Protein AF-A0A0F9BQY0-F1 (afdb_monomer_lite)

pLDDT: mean 94.75, std 5.02, range [74.0, 98.69]

Foldseek 3Di:
DDDDAQQKFWFADKAWAQDDDPVVVQVVGHVVRTWMKTWTQGPVGDIDIFTEPPDDSVCVVRDDGGFMKGKDWDWDDDPNDTDTGIHIYGD

InterPro domains:
  IPR002878 ChsH2, C-terminal OB-fold domain [PF01796] (2-73)
  IPR012340 Nucleic acid-binding, OB-fold [SSF50249] (1-77)

Sequence (91 aa):
EWLEMTGKGKLAAFSCIGVGTTFMVSKGYSMKKPYCFSVIKLDEGPMISGQLIGVDESKPDTISIGTPVKVSFIETELTGETRVDLGFEPI

Structure (mmCIF, N/CA/C/O backbone):
data_AF-A0A0F9BQY0-F1
#
_entry.id   AF-A0A0F9BQY0-F1
#
loop_
_atom_site.group_PDB
_atom_site.id
_atom_site.type_symbol
_atom_site.label_atom_id
_atom_site.label_alt_id
_atom_site.label_comp_id
_atom_site.label_asym_id
_atom_site.label_entity_id
_atom_site.label_seq_id
_atom_site.pdbx_PDB_ins_code
_atom_site.Cartn_x
_atom_site.Cartn_y
_atom_site.Cartn_z
_atom_site.occupancy
_atom_site.B_iso_or_equiv
_atom_site.auth_seq_id
_atom_site.auth_comp_id
_atom_site.auth_asym_id
_atom_site.auth_atom_id
_atom_site.pdbx_PDB_model_num
ATOM 1 N N . GLU A 1 1 ? -12.596 19.511 18.830 1.00 90.12 1 GLU A N 1
ATOM 2 C CA . GLU A 1 1 ? -11.523 18.875 19.617 1.00 90.12 1 GLU A CA 1
ATOM 3 C C . GLU A 1 1 ? -10.772 17.924 18.694 1.00 90.12 1 GLU A C 1
ATOM 5 O O . GLU A 1 1 ? -11.409 17.391 17.789 1.00 90.12 1 GLU A O 1
ATOM 10 N N . TRP A 1 2 ? -9.452 17.795 18.828 1.00 92.88 2 TRP A N 1
ATOM 11 C CA . TRP A 1 2 ? -8.665 16.876 17.997 1.00 92.88 2 TRP A CA 1
ATOM 12 C C . TRP A 1 2 ? -8.713 15.473 18.599 1.00 92.88 2 TRP A C 1
ATOM 14 O O . TRP A 1 2 ? -8.570 15.331 19.810 1.00 92.88 2 TRP A O 1
ATOM 24 N N . LEU A 1 3 ? -8.904 14.459 17.756 1.00 92.44 3 LEU A N 1
ATOM 25 C CA . LEU A 1 3 ? -8.885 13.053 18.148 1.00 92.44 3 LEU A CA 1
ATOM 26 C C . LEU A 1 3 ? -7.764 12.345 17.390 1.00 92.44 3 LEU A C 1
ATOM 28 O O . LEU A 1 3 ? -7.704 12.422 16.161 1.00 92.44 3 LEU A O 1
ATOM 32 N N . GLU A 1 4 ? -6.888 11.669 18.124 1.00 94.00 4 GLU A N 1
ATOM 33 C CA . GLU A 1 4 ? -5.860 10.817 17.537 1.00 94.00 4 GLU A CA 1
ATOM 34 C C . GLU A 1 4 ? -6.478 9.495 17.068 1.00 94.00 4 GLU A C 1
ATOM 36 O O . GLU A 1 4 ? -7.236 8.857 17.799 1.00 94.00 4 GLU A O 1
ATOM 41 N N . MET A 1 5 ? -6.163 9.102 15.834 1.00 95.00 5 MET A N 1
ATOM 42 C CA . MET A 1 5 ? -6.629 7.851 15.233 1.00 95.00 5 MET A CA 1
ATOM 43 C C . MET A 1 5 ? -5.586 6.753 15.454 1.00 95.00 5 MET A C 1
ATOM 45 O O . MET A 1 5 ? -4.386 7.015 15.436 1.00 95.00 5 MET A O 1
ATOM 49 N N . THR A 1 6 ? -6.025 5.504 15.576 1.00 96.12 6 THR A N 1
ATOM 50 C CA . THR A 1 6 ? -5.160 4.326 15.772 1.00 96.12 6 THR A CA 1
ATOM 51 C C . THR A 1 6 ? -4.235 4.040 14.589 1.00 96.12 6 THR A C 1
ATOM 53 O O . THR A 1 6 ? -3.282 3.270 14.722 1.00 96.12 6 THR A O 1
ATOM 56 N N . GLY A 1 7 ? -4.548 4.597 13.415 1.00 96.19 7 GLY A N 1
ATOM 57 C CA . GLY A 1 7 ? -3.851 4.315 12.164 1.00 96.19 7 GLY A CA 1
ATOM 58 C C . GLY A 1 7 ? -4.118 2.909 11.623 1.00 96.19 7 GLY A C 1
ATOM 59 O O . GLY A 1 7 ? -3.429 2.483 10.701 1.00 96.19 7 GLY A O 1
ATOM 60 N N . LYS A 1 8 ? -5.087 2.173 12.176 1.00 98.25 8 LYS A N 1
ATOM 61 C CA . LYS A 1 8 ? -5.479 0.838 11.715 1.00 98.25 8 LYS A CA 1
ATOM 62 C C . LYS A 1 8 ? -6.756 0.901 10.895 1.00 98.25 8 LYS A C 1
ATOM 64 O O . LYS A 1 8 ? -7.577 1.803 11.051 1.00 98.25 8 LYS A O 1
ATOM 69 N N . GLY A 1 9 ? -6.914 -0.063 10.002 1.00 98.25 9 GLY A N 1
ATOM 70 C CA . GLY A 1 9 ? -8.120 -0.168 9.204 1.00 98.25 9 GLY A CA 1
ATOM 71 C C . GLY A 1 9 ? -8.097 -1.348 8.256 1.00 98.25 9 GLY A C 1
ATOM 72 O O . GLY A 1 9 ? -7.314 -2.290 8.396 1.00 98.25 9 GLY A O 1
ATOM 73 N N . LYS A 1 10 ? -8.970 -1.281 7.256 1.00 98.69 10 LYS A N 1
ATOM 74 C CA . LYS A 1 10 ? -9.096 -2.294 6.209 1.00 98.69 10 LYS A CA 1
ATOM 75 C C . LYS A 1 10 ? -9.004 -1.666 4.832 1.00 98.69 10 LYS A C 1
ATOM 77 O O . LYS A 1 10 ? -9.565 -0.595 4.588 1.00 98.69 10 LYS A O 1
ATOM 82 N N . LEU A 1 11 ? -8.350 -2.375 3.918 1.00 98.62 11 LEU A N 1
ATOM 83 C CA . LEU A 1 11 ? -8.283 -1.991 2.514 1.00 98.62 11 LEU A CA 1
ATOM 84 C C . LEU A 1 11 ? -9.688 -1.972 1.898 1.00 98.62 11 LEU A C 1
ATOM 86 O O . LEU A 1 11 ? -10.318 -3.019 1.780 1.00 98.62 11 LEU A O 1
ATOM 90 N N . ALA A 1 12 ? -10.190 -0.800 1.513 1.00 98.62 12 ALA A N 1
ATOM 91 C CA . ALA A 1 12 ? -11.519 -0.648 0.917 1.00 98.62 12 ALA A CA 1
ATOM 92 C C . ALA A 1 12 ? -11.472 -0.683 -0.617 1.00 98.62 12 ALA A C 1
ATOM 94 O O . ALA A 1 12 ? -12.357 -1.251 -1.251 1.00 98.62 12 ALA A O 1
ATOM 95 N N . ALA A 1 13 ? -10.433 -0.091 -1.206 1.00 98.62 13 ALA A N 1
ATOM 96 C CA . ALA A 1 13 ? -10.165 -0.105 -2.641 1.00 98.62 13 ALA A CA 1
ATOM 97 C C . ALA A 1 13 ? -8.673 0.136 -2.894 1.00 98.62 13 ALA A C 1
ATOM 99 O O . ALA A 1 13 ? -7.990 0.720 -2.050 1.00 98.62 13 ALA A O 1
ATOM 100 N N . PHE A 1 14 ? -8.172 -0.264 -4.062 1.00 98.56 14 PHE A N 1
ATOM 101 C CA . PHE A 1 14 ? -6.816 0.066 -4.490 1.00 98.56 14 PHE A CA 1
ATOM 102 C C . PHE A 1 14 ? -6.693 0.171 -6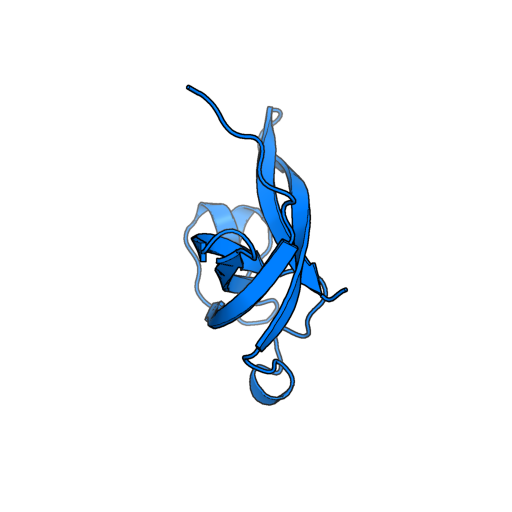.010 1.00 98.56 14 PHE A C 1
ATOM 104 O O . PHE A 1 14 ? -7.584 -0.241 -6.753 1.00 98.56 14 PHE A O 1
ATOM 111 N N . SER A 1 15 ? -5.569 0.725 -6.458 1.00 98.00 15 SER A N 1
ATOM 112 C CA . SER A 1 15 ? -5.145 0.735 -7.853 1.00 98.00 15 SER A CA 1
ATOM 113 C C . SER A 1 15 ? -3.630 0.575 -7.943 1.00 98.00 15 SER A C 1
ATOM 115 O O . SER A 1 15 ? -2.887 1.301 -7.278 1.00 98.00 15 SER A O 1
ATOM 117 N N . CYS A 1 16 ? -3.180 -0.356 -8.785 1.00 97.88 16 CYS A N 1
ATOM 118 C CA . CYS A 1 16 ? -1.777 -0.522 -9.154 1.00 97.88 16 CYS A CA 1
ATOM 119 C C . CYS A 1 16 ? -1.478 0.339 -10.386 1.00 97.88 16 CYS A C 1
ATOM 121 O O . CYS A 1 16 ? -2.029 0.131 -11.468 1.00 97.88 16 CYS A O 1
ATOM 123 N N . ILE A 1 17 ? -0.612 1.330 -10.217 1.00 97.62 17 ILE A N 1
ATOM 124 C CA . ILE A 1 17 ? -0.372 2.401 -11.176 1.00 97.62 17 ILE A CA 1
ATOM 125 C C . ILE A 1 17 ? 1.012 2.209 -11.799 1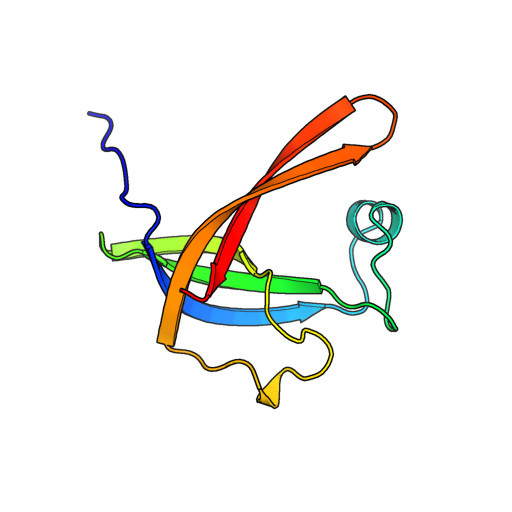.00 97.62 17 ILE A C 1
ATOM 127 O O . ILE A 1 1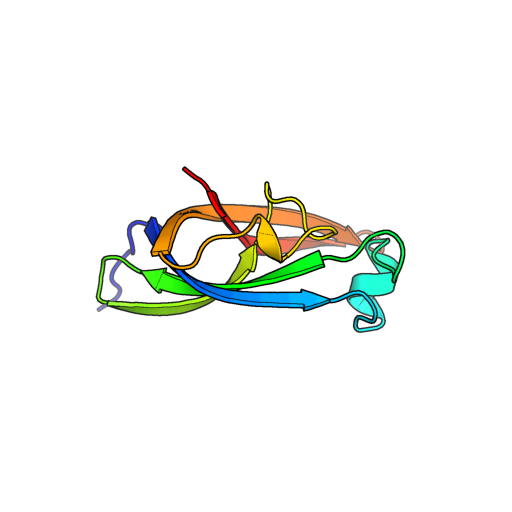7 ? 2.042 2.407 -11.155 1.00 97.62 17 ILE A O 1
ATOM 131 N N . GLY A 1 18 ? 1.030 1.830 -13.079 1.00 96.31 18 GLY A N 1
ATOM 132 C CA . GLY A 1 18 ? 2.259 1.713 -13.874 1.00 96.31 18 GLY A CA 1
ATOM 133 C C . GLY A 1 18 ? 2.680 3.012 -14.572 1.00 96.31 18 GLY A C 1
ATOM 134 O O . GLY A 1 18 ? 3.850 3.184 -14.901 1.00 96.31 18 GLY A O 1
ATOM 135 N N . VAL A 1 19 ? 1.747 3.942 -14.795 1.00 95.81 19 VAL A N 1
ATOM 136 C CA . VAL A 1 19 ? 2.017 5.249 -15.414 1.00 95.81 19 VAL A CA 1
ATOM 137 C C . VAL A 1 19 ? 1.601 6.335 -14.430 1.00 95.81 19 VAL A C 1
ATOM 139 O O . VAL A 1 19 ? 0.426 6.672 -14.318 1.00 95.81 19 VAL A O 1
ATOM 142 N N . GLY A 1 20 ? 2.575 6.811 -13.657 1.00 93.38 20 GLY A N 1
ATOM 143 C CA . GLY A 1 20 ? 2.366 7.790 -12.595 1.00 93.38 20 GLY A CA 1
ATOM 144 C C . GLY A 1 20 ? 2.624 9.233 -13.020 1.00 93.38 20 GLY A C 1
ATOM 145 O O . GLY A 1 20 ? 3.024 9.524 -14.146 1.00 93.38 20 GLY A O 1
ATOM 146 N N . THR A 1 21 ? 2.434 10.145 -12.069 1.00 92.44 21 THR A N 1
ATOM 147 C CA . THR A 1 21 ? 2.843 11.548 -12.209 1.00 92.44 21 THR A CA 1
ATOM 148 C C . THR A 1 21 ? 4.366 11.670 -12.299 1.00 92.44 21 THR A C 1
ATOM 150 O O . THR A 1 21 ? 5.095 10.777 -11.863 1.00 92.44 21 THR A O 1
ATOM 153 N N . THR A 1 22 ? 4.865 12.808 -12.788 1.00 92.88 22 THR A N 1
ATOM 154 C CA . THR A 1 22 ? 6.310 13.084 -12.885 1.00 92.88 22 THR A CA 1
ATOM 155 C C . THR A 1 22 ? 7.032 12.853 -11.556 1.00 92.88 22 THR A C 1
ATOM 157 O O . THR A 1 22 ? 8.093 12.245 -11.537 1.00 92.88 22 THR A O 1
ATOM 160 N N . PHE A 1 23 ? 6.416 13.249 -10.438 1.00 89.50 23 PHE A N 1
ATOM 161 C CA . PHE A 1 23 ? 6.952 13.034 -9.093 1.00 89.50 23 PHE A CA 1
ATOM 162 C C . PHE A 1 23 ? 7.149 11.547 -8.762 1.00 89.50 23 PHE A C 1
ATOM 164 O O . PHE A 1 23 ? 8.207 11.154 -8.279 1.00 89.50 23 PHE A O 1
ATOM 171 N N . MET A 1 24 ? 6.161 10.702 -9.074 1.00 92.25 24 MET A N 1
ATOM 172 C CA . MET A 1 24 ? 6.257 9.257 -8.843 1.00 92.25 24 MET A CA 1
ATOM 173 C C . MET A 1 24 ? 7.286 8.604 -9.773 1.00 92.25 24 MET A C 1
ATOM 175 O O . MET A 1 24 ? 8.027 7.719 -9.348 1.00 92.25 24 MET A O 1
ATOM 179 N N . VAL A 1 25 ? 7.405 9.079 -11.015 1.00 93.81 25 VAL A N 1
ATOM 180 C CA . VAL A 1 25 ? 8.471 8.632 -11.924 1.00 93.81 25 VAL A CA 1
ATOM 181 C C . VAL A 1 25 ? 9.851 9.008 -11.374 1.00 93.81 25 VAL A C 1
ATOM 183 O O . VAL A 1 25 ? 10.755 8.177 -11.391 1.00 93.81 25 VAL A O 1
ATOM 186 N N . SER A 1 26 ? 10.016 10.207 -10.804 1.00 90.75 26 SER A N 1
ATOM 187 C CA . SER A 1 26 ? 11.265 10.618 -10.146 1.00 90.75 26 SER A CA 1
ATOM 188 C C . SER A 1 26 ? 11.594 9.797 -8.893 1.00 90.75 26 SER A C 1
ATOM 190 O O . SER A 1 26 ? 12.771 9.612 -8.601 1.00 90.75 26 SER A O 1
ATOM 192 N N . LYS A 1 27 ? 10.592 9.231 -8.198 1.00 88.94 27 LYS A N 1
ATOM 193 C CA . LYS A 1 27 ? 10.793 8.216 -7.138 1.00 88.94 27 LYS A CA 1
ATOM 194 C C . LYS A 1 27 ? 11.218 6.836 -7.681 1.00 88.94 27 LYS A C 1
ATOM 196 O O . LYS A 1 27 ? 11.466 5.912 -6.909 1.00 88.94 27 LYS A O 1
ATOM 201 N N . GLY A 1 28 ? 11.299 6.670 -9.002 1.00 91.56 28 GLY A N 1
ATOM 202 C CA . GLY A 1 28 ? 11.720 5.437 -9.667 1.00 91.56 28 GLY A CA 1
ATOM 203 C C . GLY A 1 28 ? 10.580 4.485 -10.038 1.00 91.56 28 GLY A C 1
ATOM 204 O O . GLY A 1 28 ? 10.855 3.333 -10.382 1.00 91.56 28 GLY A O 1
ATOM 205 N N . TYR A 1 29 ? 9.319 4.923 -9.975 1.00 95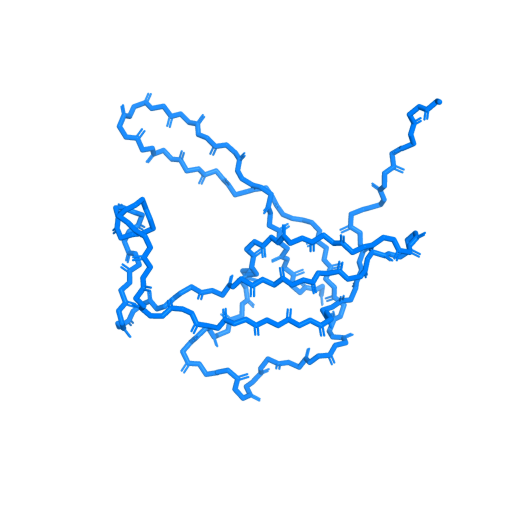.06 29 TYR A N 1
ATOM 206 C CA . TYR A 1 29 ? 8.187 4.118 -10.437 1.00 95.06 29 TYR A CA 1
ATOM 207 C C . TYR A 1 29 ? 8.035 4.161 -11.960 1.00 95.06 29 TYR A C 1
ATOM 209 O O . TYR A 1 29 ? 8.345 5.151 -12.622 1.00 95.06 29 TYR A O 1
ATOM 217 N N . SER A 1 30 ? 7.561 3.058 -12.534 1.00 96.12 30 SER A N 1
ATOM 218 C CA . SER A 1 30 ? 7.370 2.895 -13.978 1.00 96.12 30 SER A CA 1
ATOM 219 C C . SER A 1 30 ? 6.416 1.739 -14.276 1.00 96.12 30 SER A C 1
ATOM 221 O O . SER A 1 30 ? 6.017 1.007 -13.377 1.00 96.12 30 SER A O 1
ATOM 223 N N . MET A 1 31 ? 6.130 1.471 -15.552 1.00 94.81 31 MET A N 1
ATOM 224 C CA . MET A 1 31 ? 5.321 0.306 -15.936 1.00 94.81 31 MET A CA 1
ATOM 225 C C . MET A 1 31 ? 5.948 -1.032 -15.512 1.00 94.81 31 MET A C 1
ATOM 227 O O . MET A 1 31 ? 5.230 -2.006 -15.326 1.00 94.81 31 MET A O 1
ATOM 231 N N . LYS A 1 32 ? 7.280 -1.086 -15.358 1.00 95.25 32 LYS A N 1
ATOM 232 C CA . LYS A 1 32 ? 8.010 -2.278 -14.886 1.00 95.25 32 LYS A CA 1
ATOM 233 C C . LYS A 1 32 ? 8.141 -2.340 -13.362 1.00 95.25 32 LYS A C 1
ATOM 235 O O . LYS A 1 32 ? 8.512 -3.378 -12.830 1.00 95.25 32 LYS A O 1
ATOM 240 N N . LYS A 1 33 ? 7.882 -1.225 -12.681 1.00 95.81 33 LYS A N 1
ATOM 241 C CA . LYS A 1 33 ? 7.918 -1.077 -11.225 1.00 95.81 33 LYS A CA 1
ATOM 242 C C . LYS A 1 33 ? 6.726 -0.203 -10.817 1.00 95.81 33 LYS A C 1
ATOM 244 O O . LYS A 1 33 ? 6.925 0.993 -10.573 1.00 95.81 33 LYS A O 1
ATOM 249 N N . PRO A 1 34 ? 5.494 -0.741 -10.880 1.00 97.38 34 PRO A N 1
ATOM 250 C CA . PRO A 1 34 ? 4.304 0.012 -10.511 1.00 97.38 34 PRO A CA 1
ATOM 251 C C . PRO A 1 34 ? 4.314 0.341 -9.013 1.00 97.38 34 PRO A C 1
ATOM 253 O O . PRO A 1 34 ? 5.099 -0.210 -8.245 1.00 97.38 34 PRO A O 1
ATOM 256 N N . TYR A 1 35 ? 3.431 1.247 -8.605 1.00 96.75 35 TYR A N 1
ATOM 257 C CA . TYR A 1 35 ? 3.105 1.487 -7.198 1.00 96.75 35 TYR A CA 1
ATOM 258 C C . TYR A 1 35 ? 1.628 1.228 -6.951 1.00 96.75 35 TYR A C 1
ATOM 260 O O . TYR A 1 35 ? 0.827 1.290 -7.880 1.00 96.75 35 TYR A O 1
ATOM 268 N N . CYS A 1 36 ? 1.246 0.993 -5.700 1.00 97.62 36 CYS A N 1
ATOM 269 C CA . CYS A 1 36 ? -0.145 0.797 -5.327 1.00 97.62 36 CYS A CA 1
ATOM 270 C C . CYS A 1 36 ? -0.630 1.973 -4.485 1.00 97.62 36 CYS A C 1
ATOM 272 O O . CYS A 1 36 ? 0.028 2.398 -3.536 1.00 97.62 36 CYS A O 1
ATOM 274 N N . PHE A 1 37 ? -1.782 2.528 -4.848 1.00 97.19 37 PHE A N 1
ATOM 275 C CA . PHE A 1 37 ? -2.484 3.519 -4.041 1.00 97.19 37 PHE A CA 1
ATOM 276 C C . PHE A 1 37 ? -3.796 2.925 -3.556 1.00 97.19 37 PHE A C 1
ATOM 278 O O . PHE A 1 37 ? -4.441 2.164 -4.276 1.00 97.19 37 PHE A O 1
ATOM 285 N N . SER A 1 38 ? -4.193 3.271 -2.340 1.00 98.12 38 SER A N 1
ATOM 286 C CA . SER A 1 38 ? -5.318 2.648 -1.655 1.00 98.12 38 SER A CA 1
ATOM 287 C C . SER A 1 38 ? -6.264 3.664 -1.046 1.00 98.12 38 SER A C 1
ATOM 289 O O . SER A 1 38 ? -5.891 4.807 -0.789 1.00 98.12 38 SER A O 1
ATOM 291 N N . VAL A 1 39 ? -7.489 3.210 -0.804 1.00 98.50 39 VAL A N 1
ATOM 292 C CA . VAL A 1 39 ? -8.439 3.819 0.121 1.00 98.50 39 VAL A CA 1
ATOM 293 C C . VAL A 1 39 ? -8.582 2.867 1.299 1.00 98.50 39 VAL A C 1
ATOM 295 O O . VAL A 1 39 ? -8.960 1.707 1.115 1.00 98.50 39 VAL A O 1
ATOM 298 N N . ILE A 1 40 ? -8.287 3.350 2.500 1.00 98.56 40 ILE A N 1
ATOM 299 C CA . ILE A 1 40 ? -8.387 2.595 3.746 1.00 98.56 40 ILE A CA 1
ATOM 300 C C . ILE A 1 40 ? -9.601 3.082 4.513 1.00 98.56 40 ILE A C 1
ATOM 302 O O . ILE A 1 40 ? -9.736 4.278 4.758 1.00 98.56 40 ILE A O 1
ATOM 306 N N . LYS A 1 41 ? -10.469 2.153 4.914 1.00 98.56 41 LYS A N 1
ATOM 307 C CA . LYS A 1 41 ? -11.491 2.414 5.925 1.00 98.56 41 LYS A CA 1
ATOM 308 C C . LYS A 1 41 ? -10.858 2.203 7.293 1.00 98.56 41 LYS A C 1
ATOM 310 O O . LYS A 1 41 ? -10.564 1.062 7.645 1.00 98.56 41 LYS A O 1
ATOM 315 N N . LEU A 1 42 ? -10.623 3.294 8.012 1.00 98.25 42 LEU A N 1
ATOM 316 C CA . LEU A 1 42 ? -10.061 3.264 9.357 1.00 98.25 42 LEU A CA 1
ATOM 317 C C . LEU A 1 42 ? -11.051 2.631 10.338 1.00 98.25 42 LEU A C 1
ATOM 319 O O . LEU A 1 42 ? -12.268 2.670 10.115 1.00 98.25 42 LEU A O 1
ATOM 323 N N . ASP A 1 43 ? -10.533 2.060 11.421 1.00 98.00 43 ASP A N 1
ATOM 324 C CA . ASP A 1 43 ? -11.347 1.408 12.452 1.00 98.00 43 ASP A CA 1
ATOM 325 C C . ASP A 1 43 ? -12.324 2.392 13.119 1.00 98.00 43 ASP A C 1
ATOM 327 O O . ASP A 1 43 ? -13.437 2.016 13.490 1.00 98.00 43 ASP A O 1
ATOM 331 N N . GLU A 1 44 ? -11.963 3.676 13.182 1.00 97.44 44 GLU A N 1
ATOM 332 C CA . GLU A 1 44 ? -12.812 4.754 13.693 1.00 97.44 44 GLU A CA 1
ATOM 333 C C . GLU A 1 44 ? -13.942 5.149 12.724 1.00 97.44 44 GLU A C 1
ATOM 335 O O . GLU A 1 44 ? -14.848 5.893 13.102 1.00 97.44 44 GLU A O 1
ATOM 340 N N . GLY A 1 45 ? -13.922 4.659 11.478 1.00 96.25 45 GLY A N 1
ATOM 341 C CA . GLY A 1 45 ? -14.984 4.849 10.485 1.00 96.25 45 GLY A CA 1
ATOM 342 C C . GLY A 1 45 ? -14.621 5.650 9.224 1.00 96.25 45 GLY A C 1
ATOM 343 O O . GLY A 1 45 ? -15.098 5.256 8.151 1.00 96.25 45 GLY A O 1
ATOM 344 N N . PRO A 1 46 ? -13.821 6.738 9.284 1.00 96.62 46 PRO A N 1
ATOM 345 C CA . PRO A 1 46 ? -13.448 7.515 8.103 1.00 96.62 46 PRO A CA 1
ATOM 346 C C . PRO A 1 46 ? -12.695 6.700 7.051 1.00 96.62 46 PRO A C 1
ATOM 348 O O . PRO A 1 46 ? -12.068 5.684 7.347 1.00 96.62 46 PRO A O 1
ATOM 351 N N . MET A 1 47 ? -12.719 7.191 5.812 1.00 97.75 47 MET A N 1
ATOM 352 C CA . MET A 1 47 ? -11.891 6.658 4.734 1.00 97.75 47 MET A CA 1
ATOM 353 C C . MET A 1 47 ? -10.815 7.661 4.337 1.00 97.75 47 MET A C 1
ATOM 355 O O . MET A 1 47 ? -11.100 8.848 4.187 1.00 97.75 47 MET A O 1
ATOM 359 N N . ILE A 1 48 ? -9.593 7.173 4.143 1.00 97.38 48 ILE A N 1
ATOM 360 C CA . ILE A 1 48 ? -8.436 7.981 3.754 1.00 97.38 48 ILE A CA 1
ATOM 361 C C . ILE A 1 48 ? -7.678 7.310 2.613 1.00 97.38 48 ILE A C 1
ATOM 363 O O . ILE A 1 48 ? -7.587 6.085 2.551 1.00 97.38 48 ILE A O 1
ATOM 367 N N . SER A 1 49 ? -7.144 8.116 1.698 1.00 96.94 49 SER A N 1
ATOM 368 C CA . SER A 1 49 ? -6.281 7.633 0.625 1.00 96.94 49 SER A CA 1
ATOM 369 C C . SER A 1 49 ? -4.809 7.694 1.021 1.00 96.94 49 SER A C 1
ATOM 371 O O . SER A 1 49 ? -4.365 8.717 1.540 1.00 96.94 49 SER A O 1
ATOM 373 N N . GLY A 1 50 ? -4.046 6.657 0.697 1.00 96.06 50 GLY A N 1
ATOM 374 C CA . GLY A 1 50 ? -2.602 6.615 0.924 1.00 96.06 50 GLY A CA 1
ATOM 375 C C . GLY A 1 50 ? -1.924 5.550 0.073 1.00 96.06 50 GLY A C 1
ATOM 376 O O . GLY A 1 50 ? -2.585 4.670 -0.492 1.00 96.06 50 GLY A O 1
ATOM 377 N N . GLN A 1 51 ? -0.599 5.624 -0.032 1.00 96.94 51 GLN A N 1
ATOM 378 C CA . GLN A 1 51 ? 0.164 4.592 -0.731 1.00 96.94 51 GLN A CA 1
ATOM 379 C C . GLN A 1 51 ? 0.055 3.266 0.033 1.00 96.94 51 GLN A C 1
ATOM 381 O O . GLN A 1 51 ? 0.182 3.256 1.253 1.00 96.94 51 GLN A O 1
ATOM 386 N N . LEU A 1 52 ? -0.191 2.165 -0.676 1.00 98.06 52 LEU A N 1
ATOM 387 C CA . LEU A 1 52 ? -0.158 0.821 -0.106 1.00 98.06 52 LEU A CA 1
ATOM 388 C C . LEU A 1 52 ? 1.199 0.204 -0.430 1.00 98.06 52 LEU A C 1
ATOM 390 O O . LEU A 1 52 ? 1.531 0.041 -1.603 1.00 98.06 52 LEU A O 1
ATOM 394 N N . ILE A 1 53 ? 1.970 -0.105 0.605 1.00 96.75 53 ILE A N 1
ATOM 395 C CA . ILE A 1 53 ? 3.292 -0.728 0.504 1.00 96.75 53 ILE A CA 1
ATOM 396 C C . ILE A 1 53 ? 3.258 -2.136 1.108 1.00 96.75 53 ILE A C 1
ATOM 398 O O . ILE A 1 53 ? 2.303 -2.504 1.791 1.00 96.75 53 ILE A O 1
ATOM 402 N N . GLY A 1 54 ? 4.292 -2.939 0.848 1.00 95.69 54 GLY A N 1
ATOM 403 C CA . GLY A 1 54 ? 4.368 -4.311 1.367 1.00 95.69 54 GLY A CA 1
ATOM 404 C C . GLY A 1 54 ? 3.430 -5.299 0.661 1.00 95.69 54 GLY A C 1
ATOM 405 O O . GLY A 1 54 ? 3.141 -6.363 1.201 1.00 95.69 54 GLY A O 1
ATOM 406 N N . VAL A 1 55 ? 2.957 -4.956 -0.540 1.00 96.75 55 VAL A N 1
ATOM 407 C CA . VAL A 1 55 ? 2.157 -5.818 -1.425 1.00 96.75 55 VAL A CA 1
ATOM 408 C C . VAL A 1 55 ? 2.887 -6.018 -2.754 1.00 96.75 55 VAL A C 1
ATOM 410 O O . VAL A 1 55 ? 3.803 -5.266 -3.061 1.00 96.75 55 VAL A O 1
ATOM 413 N N . ASP A 1 56 ? 2.494 -7.012 -3.554 1.00 96.38 56 ASP A N 1
ATOM 414 C CA . ASP A 1 56 ? 3.023 -7.172 -4.916 1.00 96.38 56 ASP A CA 1
ATOM 415 C C . ASP A 1 56 ? 2.195 -6.324 -5.893 1.00 96.38 56 ASP A C 1
ATOM 417 O O . ASP A 1 56 ? 1.168 -6.759 -6.421 1.00 96.38 56 ASP A O 1
ATOM 421 N N . GLU A 1 57 ? 2.630 -5.089 -6.148 1.00 95.69 57 GLU A N 1
ATOM 422 C CA . GLU A 1 57 ? 1.923 -4.160 -7.036 1.00 95.69 57 GLU A CA 1
ATOM 423 C C . GLU A 1 57 ? 1.945 -4.600 -8.507 1.00 95.69 57 GLU A C 1
ATOM 425 O O . GLU A 1 57 ? 1.203 -4.054 -9.326 1.00 95.69 57 GLU A O 1
ATOM 430 N N . SER A 1 58 ? 2.789 -5.577 -8.858 1.00 96.50 58 SER A N 1
ATOM 431 C CA . SER A 1 58 ? 2.824 -6.179 -10.192 1.00 96.50 58 SER A CA 1
ATOM 432 C C . SER A 1 58 ? 1.783 -7.287 -10.374 1.00 96.50 58 SER A C 1
ATOM 434 O O . SER A 1 58 ? 1.493 -7.663 -11.512 1.00 96.50 58 SER A O 1
ATOM 436 N N . LYS A 1 59 ? 1.179 -7.766 -9.275 1.00 96.94 59 LYS A N 1
ATOM 437 C CA . LYS A 1 59 ? 0.139 -8.805 -9.256 1.00 96.94 59 LYS A CA 1
ATOM 438 C C . LYS A 1 59 ? -1.093 -8.356 -8.458 1.00 96.94 59 LYS A C 1
ATOM 440 O O . LYS A 1 59 ? -1.307 -8.821 -7.334 1.00 96.94 59 LYS A O 1
ATOM 445 N N . PRO A 1 60 ? -1.928 -7.461 -9.024 1.00 95.88 60 PRO A N 1
ATOM 446 C CA . PRO A 1 60 ? -3.117 -6.925 -8.354 1.00 95.88 60 PRO A CA 1
ATOM 447 C C . PRO A 1 60 ? -4.082 -8.000 -7.837 1.00 95.88 60 PRO A C 1
ATOM 449 O O . PRO A 1 60 ? -4.753 -7.797 -6.833 1.00 95.88 60 PRO A O 1
ATOM 452 N N . ASP A 1 61 ? -4.139 -9.156 -8.499 1.00 97.12 61 ASP A N 1
ATOM 453 C CA . ASP A 1 61 ? -4.953 -10.316 -8.127 1.00 97.12 61 ASP A CA 1
ATOM 454 C C . ASP A 1 61 ? -4.558 -10.943 -6.779 1.00 97.12 61 ASP A C 1
ATOM 456 O O . ASP A 1 61 ? -5.369 -11.625 -6.155 1.00 97.12 61 ASP A O 1
ATOM 460 N N . THR A 1 62 ? -3.343 -10.672 -6.293 1.00 97.25 62 THR A N 1
ATOM 461 C CA . THR A 1 62 ? -2.871 -11.119 -4.973 1.00 97.25 62 THR A CA 1
ATOM 462 C C . THR A 1 62 ? -3.297 -10.183 -3.835 1.00 97.25 62 THR A C 1
ATOM 464 O O . THR A 1 62 ? -3.204 -10.551 -2.663 1.00 97.25 62 THR A O 1
ATOM 467 N N . ILE A 1 63 ? -3.799 -8.983 -4.155 1.00 97.81 63 ILE A N 1
ATOM 468 C CA . ILE A 1 63 ? -4.172 -7.953 -3.181 1.00 97.81 63 ILE A CA 1
ATOM 469 C C . ILE A 1 63 ? -5.670 -8.060 -2.879 1.00 97.81 63 ILE A C 1
ATOM 471 O O . ILE A 1 63 ? -6.526 -7.776 -3.716 1.00 97.81 63 ILE A O 1
ATOM 475 N N . SER A 1 64 ? -6.003 -8.451 -1.648 1.00 97.81 64 SER A N 1
ATOM 476 C CA . SER A 1 64 ? -7.393 -8.677 -1.238 1.00 97.81 64 SER A CA 1
ATOM 477 C C . SER A 1 64 ? -8.025 -7.446 -0.585 1.00 97.81 64 SER A C 1
ATOM 479 O O . SER A 1 64 ? -7.497 -6.888 0.379 1.00 97.81 64 SER A O 1
ATOM 481 N N . ILE A 1 65 ? -9.215 -7.057 -1.047 1.00 98.31 65 ILE A N 1
ATOM 482 C CA . ILE A 1 65 ? -10.061 -6.085 -0.339 1.00 98.31 65 ILE A CA 1
ATOM 483 C C . ILE A 1 65 ? -10.425 -6.644 1.042 1.00 98.31 65 ILE A C 1
ATOM 485 O O . ILE A 1 65 ? -10.685 -7.834 1.200 1.00 98.31 65 ILE A O 1
ATOM 489 N N . GLY A 1 66 ? -10.437 -5.783 2.055 1.00 98.25 66 GLY A N 1
ATOM 490 C CA . GLY A 1 66 ? -10.685 -6.151 3.446 1.00 98.25 66 GLY A CA 1
ATOM 491 C C . GLY A 1 66 ? -9.434 -6.549 4.232 1.00 98.25 66 GLY A C 1
ATOM 492 O O . GLY A 1 66 ? -9.547 -6.723 5.446 1.00 98.25 66 GLY A O 1
ATOM 493 N N . THR A 1 67 ? -8.267 -6.644 3.579 1.00 98.38 67 THR A N 1
ATOM 494 C CA . THR A 1 67 ? -6.972 -6.884 4.242 1.00 98.38 67 THR A CA 1
ATOM 495 C C . THR A 1 67 ? -6.764 -5.879 5.380 1.00 98.38 67 THR A C 1
ATOM 497 O O . THR A 1 67 ? -6.886 -4.672 5.130 1.00 98.38 67 THR A O 1
ATOM 500 N N . PRO A 1 68 ? -6.481 -6.340 6.614 1.00 98.56 68 PRO A N 1
ATOM 501 C CA . PRO A 1 68 ? -6.100 -5.463 7.712 1.00 98.56 68 PRO A CA 1
ATOM 502 C C . PRO A 1 68 ? -4.789 -4.748 7.400 1.00 98.56 68 PRO A C 1
ATOM 504 O O . PRO A 1 68 ? -3.819 -5.375 6.979 1.00 98.56 68 PRO A O 1
ATOM 507 N N . VAL A 1 69 ? -4.762 -3.441 7.627 1.00 98.69 69 VAL A N 1
ATOM 508 C CA . VAL A 1 69 ? -3.582 -2.604 7.409 1.00 98.69 69 VAL A CA 1
ATOM 509 C C . VAL A 1 69 ? -3.327 -1.712 8.613 1.00 98.69 69 VAL A C 1
ATOM 511 O O . VAL A 1 69 ? -4.231 -1.417 9.402 1.00 98.69 69 VAL A O 1
ATOM 514 N N . LYS A 1 70 ? -2.091 -1.241 8.722 1.00 98.25 70 LYS A N 1
ATOM 515 C CA . LYS A 1 70 ? -1.675 -0.191 9.651 1.00 98.25 70 LYS A CA 1
ATOM 516 C C . LYS A 1 70 ? -0.976 0.928 8.887 1.00 98.25 70 LYS A C 1
ATOM 518 O O . LYS A 1 70 ? -0.428 0.708 7.808 1.00 98.25 70 LYS A O 1
ATOM 523 N N . VAL A 1 71 ? -1.007 2.121 9.458 1.00 97.69 71 VAL A N 1
ATOM 524 C CA . VAL A 1 71 ? -0.318 3.301 8.947 1.00 97.69 71 VAL A CA 1
ATOM 525 C C . VAL A 1 71 ? 1.187 3.053 8.859 1.00 97.69 71 VAL A C 1
ATOM 527 O O . VAL A 1 71 ? 1.780 2.418 9.733 1.00 97.69 71 VAL A O 1
ATOM 530 N N . SER A 1 72 ? 1.797 3.579 7.805 1.00 97.12 72 SER A N 1
ATOM 531 C CA . SER A 1 72 ? 3.239 3.623 7.602 1.00 97.12 72 SER A CA 1
ATOM 532 C C . SER A 1 72 ? 3.638 5.017 7.128 1.00 97.12 72 SER A C 1
ATOM 534 O O . SER A 1 72 ? 2.897 5.669 6.390 1.00 97.12 72 SER A O 1
ATOM 536 N N . PHE A 1 73 ? 4.795 5.495 7.572 1.00 95.12 73 PHE A N 1
ATOM 537 C CA . PHE A 1 73 ? 5.323 6.806 7.206 1.00 95.12 73 PHE A CA 1
ATOM 538 C C . PHE A 1 73 ? 6.459 6.603 6.213 1.00 95.12 73 PHE A C 1
ATOM 540 O O . PHE A 1 73 ? 7.487 6.013 6.537 1.00 95.12 73 PHE A O 1
ATOM 547 N N . ILE A 1 74 ? 6.238 7.048 4.980 1.00 92.50 74 ILE A N 1
ATOM 548 C CA . ILE A 1 74 ? 7.137 6.802 3.860 1.00 92.50 74 ILE A CA 1
ATOM 549 C C . ILE A 1 74 ? 8.021 8.025 3.700 1.00 92.50 74 ILE A C 1
ATOM 551 O O . ILE A 1 74 ? 7.582 9.071 3.217 1.00 92.50 74 ILE A O 1
ATOM 555 N N . GLU A 1 75 ? 9.276 7.884 4.100 1.00 91.06 75 GLU A N 1
ATOM 556 C CA . GLU A 1 75 ? 10.278 8.917 3.894 1.00 91.06 75 GLU A CA 1
ATOM 557 C C . GLU A 1 75 ? 10.781 8.869 2.454 1.00 91.06 75 GLU A C 1
ATOM 559 O O . GLU A 1 75 ? 11.082 7.815 1.890 1.00 91.06 75 GLU A O 1
ATOM 564 N N . THR A 1 76 ? 10.835 10.027 1.814 1.00 84.75 76 THR A N 1
ATOM 565 C CA . THR A 1 76 ? 11.428 10.176 0.493 1.00 84.75 76 THR A CA 1
ATOM 566 C C . THR A 1 76 ? 12.365 11.363 0.500 1.00 84.75 76 THR A C 1
ATOM 568 O O . THR A 1 76 ? 11.940 12.492 0.735 1.00 84.75 76 THR A O 1
ATOM 571 N N . GLU A 1 77 ? 13.623 11.109 0.162 1.00 83.06 77 GLU A N 1
ATOM 572 C CA . GLU A 1 77 ? 14.570 12.160 -0.177 1.00 83.06 77 GLU A CA 1
ATOM 573 C C . GLU A 1 77 ? 14.501 12.418 -1.677 1.00 83.06 77 GLU A C 1
ATOM 575 O O . GLU A 1 77 ? 14.870 11.577 -2.502 1.00 83.06 77 GLU A O 1
ATOM 580 N N . LEU A 1 78 ? 13.998 13.592 -2.043 1.00 75.62 78 LEU A N 1
ATOM 581 C CA . LEU A 1 78 ? 13.988 14.048 -3.423 1.00 75.62 78 LEU A CA 1
ATOM 582 C C . LEU A 1 78 ? 14.585 15.448 -3.453 1.00 75.62 78 LEU A C 1
ATOM 584 O O . LEU A 1 78 ? 14.188 16.324 -2.692 1.00 75.62 78 LEU A O 1
ATOM 588 N N . THR A 1 79 ? 15.568 15.661 -4.330 1.00 74.00 79 THR A N 1
ATOM 589 C CA . THR A 1 79 ? 16.182 16.984 -4.554 1.00 74.00 79 THR A CA 1
ATOM 590 C C . THR A 1 79 ? 16.754 17.666 -3.297 1.00 74.00 79 THR A C 1
ATOM 592 O O . THR A 1 79 ? 16.823 18.888 -3.245 1.00 74.00 79 THR A O 1
ATOM 595 N N . GLY A 1 80 ? 17.198 16.890 -2.301 1.00 79.12 80 GLY A N 1
ATOM 596 C CA . GLY A 1 80 ? 17.798 17.414 -1.066 1.00 79.12 80 GLY A CA 1
ATOM 597 C C . GLY A 1 80 ? 16.799 17.833 0.019 1.00 79.12 80 GLY A C 1
ATOM 598 O O . GLY A 1 80 ? 17.224 18.379 1.032 1.00 79.12 80 GLY A O 1
ATOM 599 N N . GLU A 1 81 ? 15.502 17.569 -0.167 1.00 81.69 81 GLU A N 1
ATOM 600 C CA . GLU A 1 81 ? 14.466 17.769 0.850 1.00 81.69 81 GLU A CA 1
ATOM 601 C C . GLU A 1 81 ? 13.852 16.417 1.248 1.00 81.69 81 GLU A C 1
ATO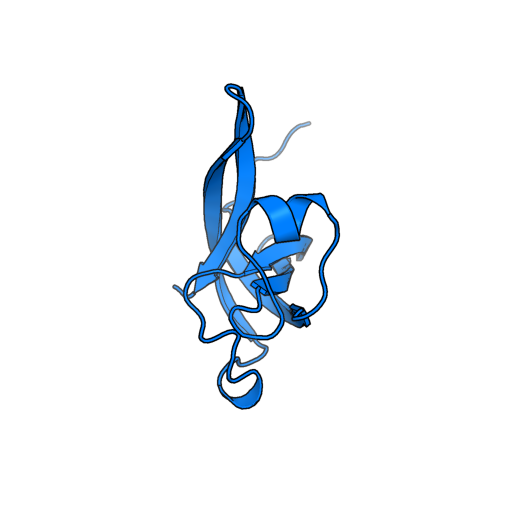M 603 O O . GLU A 1 81 ? 13.476 15.608 0.390 1.00 81.69 81 GLU A O 1
ATOM 608 N N . THR A 1 82 ? 13.764 16.165 2.556 1.00 84.06 82 THR A N 1
ATOM 609 C CA . THR A 1 82 ? 13.093 14.982 3.106 1.00 84.06 82 THR A CA 1
ATOM 610 C C . THR A 1 82 ? 11.603 15.264 3.226 1.00 84.06 82 THR A C 1
ATOM 612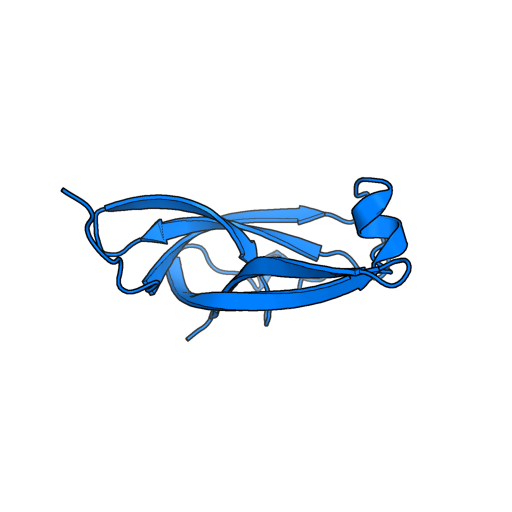 O O . THR A 1 82 ? 11.181 16.167 3.948 1.00 84.06 82 THR A O 1
ATOM 615 N N . ARG A 1 83 ? 10.791 14.457 2.546 1.00 87.19 83 ARG A N 1
ATOM 616 C CA . ARG A 1 83 ? 9.332 14.489 2.647 1.00 87.19 83 ARG A CA 1
ATOM 617 C C . ARG A 1 83 ? 8.827 13.205 3.287 1.00 87.19 83 ARG A C 1
ATOM 619 O O . ARG A 1 83 ? 9.279 12.122 2.925 1.00 87.19 83 ARG A O 1
ATOM 626 N N . VAL A 1 84 ? 7.861 13.334 4.192 1.00 90.75 84 VAL A N 1
ATOM 627 C CA . VAL A 1 84 ? 7.167 12.200 4.811 1.00 90.75 84 VAL A CA 1
ATOM 628 C C . VAL A 1 84 ? 5.758 12.124 4.237 1.00 90.75 84 VAL A C 1
ATOM 630 O O . VAL A 1 84 ? 4.951 13.030 4.443 1.00 90.75 84 VAL A O 1
ATOM 633 N N . ASP A 1 85 ? 5.472 11.059 3.495 1.00 90.69 85 ASP A N 1
ATOM 634 C CA . ASP A 1 85 ? 4.139 10.774 2.969 1.00 90.69 85 ASP A CA 1
ATOM 635 C C . ASP A 1 85 ? 3.444 9.717 3.850 1.00 90.69 85 ASP A C 1
ATOM 637 O O . ASP A 1 85 ? 4.071 8.787 4.359 1.00 90.69 85 ASP A O 1
ATOM 641 N N . LEU A 1 86 ? 2.128 9.849 4.023 1.00 93.38 86 LEU A N 1
ATOM 642 C CA . LEU A 1 86 ? 1.314 8.859 4.727 1.00 93.38 86 LEU A CA 1
ATOM 643 C C . LEU A 1 86 ? 0.993 7.682 3.795 1.00 93.38 86 LEU A C 1
ATOM 645 O O . LEU A 1 86 ? 0.434 7.863 2.707 1.00 93.38 86 LEU A O 1
ATOM 649 N N . GLY A 1 87 ? 1.298 6.474 4.246 1.00 97.19 87 GLY A N 1
ATOM 650 C CA . GLY A 1 87 ? 0.961 5.224 3.583 1.00 97.19 87 GLY A CA 1
ATOM 651 C C . GLY A 1 87 ? 0.380 4.200 4.548 1.00 97.19 87 GLY A C 1
ATOM 652 O O . GLY A 1 87 ? 0.115 4.483 5.717 1.00 97.19 87 GLY A O 1
ATOM 653 N N . PHE A 1 88 ? 0.171 2.997 4.035 1.00 98.38 88 PHE A N 1
ATOM 654 C CA . PHE A 1 88 ? -0.356 1.858 4.767 1.00 98.38 88 PHE A CA 1
ATOM 655 C C . PHE A 1 88 ? 0.349 0.583 4.324 1.00 98.38 88 PHE A C 1
ATOM 657 O O . PHE A 1 88 ? 0.725 0.449 3.161 1.00 98.38 88 PHE A O 1
ATOM 664 N N . GLU A 1 89 ? 0.492 -0.362 5.243 1.00 98.25 89 GLU A N 1
ATOM 665 C CA . GLU A 1 89 ? 1.036 -1.693 4.974 1.00 98.25 89 GLU A CA 1
ATOM 666 C C . GLU A 1 89 ? 0.157 -2.775 5.620 1.00 98.25 89 GLU A C 1
ATOM 668 O O . GLU A 1 89 ? -0.465 -2.506 6.658 1.00 98.25 89 GLU A O 1
ATOM 673 N N . PRO A 1 90 ? 0.063 -3.981 5.029 1.00 97.94 90 PRO A N 1
ATOM 674 C CA . PRO A 1 90 ? -0.592 -5.122 5.664 1.00 97.94 90 PRO A CA 1
ATOM 675 C C . PRO A 1 90 ? -0.033 -5.415 7.066 1.00 97.94 90 PRO A C 1
ATOM 677 O O . PRO A 1 90 ? 1.158 -5.222 7.319 1.00 97.94 90 PRO A O 1
ATOM 680 N N . ILE A 1 91 ? -0.905 -5.867 7.972 1.00 95.00 91 ILE A N 1
ATOM 681 C CA . ILE A 1 91 ? -0.537 -6.338 9.323 1.00 95.00 91 ILE A CA 1
ATOM 682 C C . ILE A 1 91 ? -0.168 -7.820 9.286 1.00 95.00 91 ILE A C 1
ATOM 684 O O . ILE A 1 91 ? -0.922 -8.589 8.648 1.00 95.00 91 ILE A O 1
#

Radius of gyration: 13.73 Å; chains: 1; bounding box: 33×30×36 Å

Organism: NCBI:txid412755

Secondary structure (DSSP, 8-state):
-------EEEEEEEEEESS--HHHHHTT-BTTB-EEEEEEEETTS-EEEEEE-SS-TT-GGG--TT-EEEEEEEEEEETTEEEEEEEEEE-